Protein AF-A0A5N0I9H5-F1 (afdb_monomer_lite)

Structure (mmCIF, N/CA/C/O backbone):
data_AF-A0A5N0I9H5-F1
#
_entry.id   AF-A0A5N0I9H5-F1
#
loop_
_atom_site.group_PDB
_atom_site.id
_atom_site.type_symbol
_atom_site.label_atom_id
_atom_site.label_alt_id
_atom_site.label_comp_id
_atom_site.label_asym_id
_atom_site.label_entity_id
_atom_site.label_seq_id
_atom_site.pdbx_PDB_ins_code
_atom_site.Cartn_x
_atom_site.Cartn_y
_atom_site.Cartn_z
_atom_site.occupancy
_atom_site.B_iso_or_equiv
_atom_site.auth_seq_id
_atom_site.auth_comp_id
_atom_site.auth_asym_id
_atom_site.auth_atom_id
_atom_site.pdbx_PDB_model_num
ATOM 1 N N . MET A 1 1 ? 8.141 22.750 -1.442 1.00 54.81 1 MET A N 1
ATOM 2 C CA . MET A 1 1 ? 7.628 21.381 -1.236 1.00 54.81 1 MET A CA 1
ATOM 3 C C . MET A 1 1 ? 8.476 20.480 -2.102 1.00 54.81 1 MET A C 1
ATOM 5 O O . MET A 1 1 ? 8.608 20.787 -3.278 1.00 54.81 1 MET A O 1
ATOM 9 N N . THR A 1 2 ? 9.137 19.476 -1.532 1.00 61.31 2 THR A N 1
ATOM 10 C CA . THR A 1 2 ? 9.833 18.466 -2.340 1.00 61.31 2 THR A CA 1
ATOM 11 C C . THR A 1 2 ? 8.794 17.789 -3.219 1.00 61.31 2 THR A C 1
ATOM 13 O O . THR A 1 2 ? 7.717 17.458 -2.721 1.00 61.31 2 THR A O 1
ATOM 16 N N . ASP A 1 3 ? 9.085 17.643 -4.507 1.00 82.56 3 ASP A N 1
ATOM 17 C CA . ASP A 1 3 ? 8.169 16.981 -5.427 1.00 82.56 3 ASP A CA 1
ATOM 18 C C . ASP A 1 3 ? 7.889 15.561 -4.916 1.00 82.56 3 ASP A C 1
ATOM 20 O O . ASP A 1 3 ? 8.812 14.828 -4.541 1.00 82.56 3 ASP A O 1
ATOM 24 N N . ALA A 1 4 ? 6.614 15.192 -4.817 1.00 86.38 4 ALA A N 1
ATOM 25 C CA . ALA A 1 4 ? 6.238 13.868 -4.347 1.00 86.38 4 ALA A CA 1
ATOM 26 C C . ALA A 1 4 ? 6.582 12.856 -5.442 1.00 86.38 4 ALA A C 1
ATOM 28 O O . ALA A 1 4 ? 6.052 12.939 -6.547 1.00 86.38 4 ALA A O 1
ATOM 29 N N . GLN A 1 5 ? 7.453 11.888 -5.150 1.00 90.50 5 GLN A N 1
ATOM 30 C CA . GLN A 1 5 ? 7.773 10.843 -6.117 1.00 90.50 5 GLN A CA 1
ATOM 31 C C . GLN A 1 5 ? 6.643 9.799 -6.151 1.00 90.50 5 GLN A C 1
ATOM 33 O O . GLN A 1 5 ? 6.441 9.099 -5.152 1.00 90.50 5 GLN A O 1
ATOM 38 N N . PRO A 1 6 ? 5.906 9.654 -7.268 1.00 93.31 6 PRO A N 1
ATOM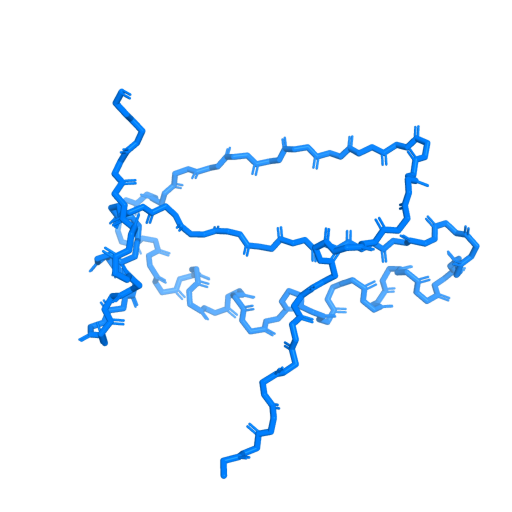 39 C CA . PRO A 1 6 ? 4.824 8.686 -7.354 1.00 93.31 6 PRO A CA 1
ATOM 40 C C . PRO A 1 6 ? 5.359 7.248 -7.389 1.00 93.31 6 PRO A C 1
ATOM 42 O O . PRO A 1 6 ? 6.439 6.964 -7.914 1.00 93.31 6 PRO A O 1
ATOM 45 N N . GLN A 1 7 ? 4.559 6.315 -6.866 1.00 94.94 7 GLN A N 1
ATOM 46 C CA . GLN A 1 7 ? 4.719 4.887 -7.157 1.00 94.94 7 GLN A CA 1
ATOM 47 C C . GLN A 1 7 ? 4.489 4.636 -8.665 1.00 94.94 7 GLN A C 1
ATOM 49 O O . GLN A 1 7 ? 3.816 5.441 -9.315 1.00 94.94 7 GLN A O 1
ATOM 54 N N . PRO A 1 8 ? 5.013 3.543 -9.253 1.00 94.44 8 PRO A N 1
ATOM 55 C CA . PRO A 1 8 ? 4.992 3.310 -10.701 1.00 94.44 8 PRO A CA 1
ATOM 56 C C . PRO A 1 8 ? 3.614 2.843 -11.221 1.00 94.44 8 PRO A C 1
ATOM 58 O O . PRO A 1 8 ? 3.496 1.796 -11.847 1.00 94.44 8 PRO A O 1
ATOM 61 N N . VAL A 1 9 ? 2.561 3.629 -10.979 1.00 94.62 9 VAL A N 1
ATOM 62 C CA . VAL A 1 9 ? 1.173 3.351 -11.404 1.00 94.62 9 VAL A CA 1
ATOM 63 C C . VAL A 1 9 ? 1.040 3.332 -12.931 1.00 94.62 9 VAL A C 1
ATOM 65 O O . VAL A 1 9 ? 0.246 2.575 -13.475 1.00 94.62 9 VAL A O 1
ATOM 68 N N . LEU A 1 10 ? 1.855 4.132 -13.625 1.00 94.38 10 LEU A N 1
ATOM 69 C CA . LEU A 1 10 ? 1.897 4.225 -15.089 1.00 94.38 10 LEU A CA 1
ATOM 70 C C . LEU A 1 10 ? 2.996 3.340 -15.707 1.00 94.38 10 LEU A C 1
ATOM 72 O O . LEU A 1 10 ? 3.512 3.649 -16.782 1.00 94.38 10 LEU A O 1
ATOM 76 N N . ALA A 1 11 ? 3.414 2.273 -15.017 1.00 91.19 11 ALA A N 1
ATOM 77 C CA . ALA A 1 11 ? 4.384 1.334 -15.571 1.00 91.19 11 ALA A CA 1
ATOM 78 C C . ALA A 1 11 ? 3.856 0.688 -16.874 1.00 91.19 11 ALA A C 1
ATOM 80 O O . ALA A 1 11 ? 2.657 0.427 -16.990 1.00 91.19 11 ALA A O 1
ATOM 81 N N . PRO A 1 12 ? 4.730 0.389 -17.857 1.00 90.94 12 PRO A N 1
ATOM 82 C CA . PRO A 1 12 ? 4.333 -0.335 -19.062 1.00 90.94 12 PRO A CA 1
ATOM 83 C C . PRO A 1 12 ? 3.760 -1.721 -18.751 1.00 90.94 12 PRO A C 1
ATOM 85 O O . PRO A 1 12 ? 4.103 -2.328 -17.736 1.00 90.94 12 PRO A O 1
ATOM 88 N N . LEU A 1 13 ? 2.980 -2.273 -19.685 1.00 89.81 13 LEU A N 1
ATOM 89 C CA . LEU A 1 13 ? 2.438 -3.629 -19.570 1.00 89.81 13 LEU A CA 1
ATOM 90 C C . LEU A 1 13 ? 3.538 -4.676 -19.310 1.00 89.81 13 LEU A C 1
ATOM 92 O O . LEU A 1 13 ? 4.575 -4.729 -19.993 1.00 89.81 13 LEU A O 1
ATOM 96 N N . THR A 1 14 ? 3.272 -5.541 -18.333 1.00 92.69 14 THR A N 1
ATOM 97 C CA . 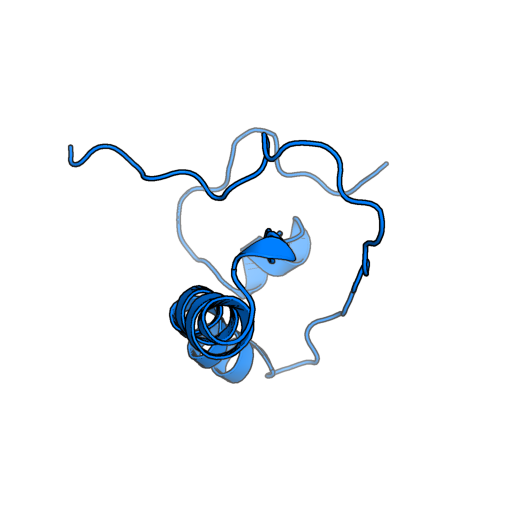THR A 1 14 ? 4.082 -6.710 -17.984 1.00 92.69 14 THR A CA 1
ATOM 98 C C . THR A 1 14 ? 3.366 -7.988 -18.417 1.00 92.69 14 THR A C 1
ATOM 100 O O . THR A 1 14 ? 2.146 -8.032 -18.537 1.00 92.69 14 THR A O 1
ATOM 103 N N . SER A 1 15 ? 4.125 -9.055 -18.661 1.00 93.31 15 SER A N 1
ATOM 104 C CA . SER A 1 15 ? 3.566 -10.368 -19.011 1.00 93.31 15 SER A CA 1
ATOM 105 C C . SER A 1 15 ? 3.038 -11.151 -17.802 1.00 93.31 15 SER A C 1
ATOM 107 O O . SER A 1 15 ? 2.455 -12.217 -17.978 1.00 93.31 15 SER A O 1
ATOM 109 N N . ALA A 1 16 ? 3.268 -10.655 -16.584 1.00 94.19 16 ALA A N 1
ATOM 110 C CA . ALA A 1 16 ? 2.865 -11.289 -15.336 1.00 94.19 16 ALA A CA 1
ATOM 111 C C . ALA A 1 16 ? 2.531 -10.232 -14.274 1.00 94.19 16 ALA A C 1
ATOM 113 O O . ALA A 1 16 ? 3.164 -9.172 -14.224 1.00 94.19 16 ALA A O 1
ATOM 114 N N . ALA A 1 17 ? 1.561 -10.552 -13.416 1.00 95.06 17 ALA A N 1
ATOM 115 C CA . ALA A 1 17 ? 1.148 -9.739 -12.278 1.00 95.06 17 ALA A CA 1
ATOM 116 C C . ALA A 1 17 ? 0.669 -10.634 -11.124 1.00 95.06 17 ALA A C 1
ATOM 118 O O . ALA A 1 17 ? 0.116 -11.709 -11.354 1.00 95.06 17 ALA A O 1
ATOM 119 N N . ILE 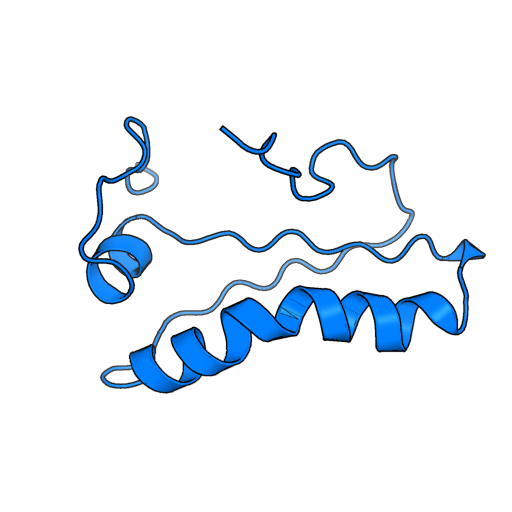A 1 18 ? 0.868 -10.168 -9.889 1.00 96.25 18 ILE A N 1
ATOM 120 C CA . ILE A 1 18 ? 0.287 -10.751 -8.675 1.00 96.25 18 ILE A CA 1
ATOM 121 C C . ILE A 1 18 ? -0.545 -9.661 -8.008 1.00 96.25 18 ILE A C 1
ATOM 123 O O . ILE A 1 18 ? -0.044 -8.564 -7.768 1.00 96.25 18 ILE A O 1
ATOM 127 N N . PHE A 1 19 ? -1.796 -9.981 -7.683 1.00 97.12 19 PHE A N 1
ATOM 128 C CA . PHE A 1 19 ? -2.678 -9.115 -6.908 1.00 97.12 19 PHE A CA 1
ATOM 129 C C . PHE A 1 19 ? -2.854 -9.725 -5.520 1.00 97.12 19 PHE A C 1
ATOM 131 O O . PHE A 1 19 ? -3.424 -10.806 -5.387 1.00 97.12 19 PHE A O 1
ATOM 138 N N . LEU A 1 20 ? -2.331 -9.048 -4.497 1.00 97.69 20 LEU A N 1
ATOM 139 C CA . LEU A 1 20 ? -2.419 -9.484 -3.107 1.00 97.69 20 LEU A CA 1
ATOM 140 C C . LEU A 1 20 ? -3.298 -8.509 -2.324 1.00 97.69 20 LEU A C 1
ATOM 142 O O . LEU A 1 20 ? -2.977 -7.326 -2.223 1.00 97.69 20 LEU A O 1
ATOM 146 N N . VAL A 1 21 ? -4.394 -9.021 -1.766 1.00 98.00 21 VAL A N 1
ATOM 147 C CA . VAL A 1 21 ? -5.305 -8.278 -0.889 1.00 98.00 21 VAL A CA 1
ATOM 148 C C . VAL A 1 21 ? -5.306 -8.962 0.470 1.00 98.00 21 VAL A C 1
ATOM 150 O O . VAL A 1 21 ? -5.451 -10.180 0.548 1.00 98.00 21 VAL A O 1
ATOM 153 N N . ALA A 1 22 ? -5.134 -8.182 1.532 1.00 97.44 22 ALA A N 1
ATOM 154 C CA . ALA A 1 22 ? -5.109 -8.670 2.904 1.00 97.44 22 ALA A CA 1
ATOM 155 C C . ALA A 1 22 ? -5.853 -7.706 3.833 1.00 97.44 22 ALA A C 1
ATOM 157 O O . ALA A 1 22 ? -5.980 -6.512 3.547 1.00 97.44 22 ALA A O 1
ATOM 158 N N . THR A 1 23 ? -6.334 -8.234 4.953 1.00 98.25 23 THR A N 1
ATOM 159 C CA . THR A 1 23 ? -6.904 -7.459 6.057 1.00 98.25 23 THR A CA 1
ATOM 160 C C . THR A 1 23 ? -5.859 -7.238 7.144 1.00 98.25 23 THR A C 1
ATOM 162 O O . THR A 1 23 ? -4.928 -8.025 7.287 1.00 98.25 23 THR A O 1
ATOM 165 N N . ILE A 1 24 ? -6.016 -6.165 7.920 1.00 98.25 24 ILE A N 1
ATOM 166 C CA . ILE A 1 24 ? -5.191 -5.926 9.108 1.00 98.25 24 ILE A CA 1
ATOM 167 C C . ILE A 1 24 ? -5.900 -6.586 10.286 1.00 98.25 24 ILE A C 1
ATOM 169 O O . ILE A 1 24 ? -7.012 -6.180 10.640 1.00 98.25 24 ILE A O 1
ATOM 173 N N . ASP A 1 25 ? -5.272 -7.578 10.899 1.00 98.44 25 ASP A N 1
ATOM 174 C CA . ASP A 1 25 ? -5.793 -8.196 12.117 1.00 98.44 25 ASP A CA 1
ATOM 175 C C . ASP A 1 25 ? -5.840 -7.179 13.267 1.00 98.44 25 ASP A C 1
ATOM 177 O O . ASP A 1 25 ? -5.191 -6.129 13.227 1.00 98.44 25 ASP A O 1
ATOM 181 N N . ALA A 1 26 ? -6.653 -7.438 14.290 1.00 97.88 26 ALA A N 1
ATOM 182 C CA . ALA A 1 26 ? -6.739 -6.551 15.447 1.00 97.88 26 ALA A CA 1
ATOM 183 C C . ALA A 1 26 ? -5.370 -6.436 16.145 1.00 97.88 26 ALA A C 1
ATOM 185 O O . ALA A 1 26 ? -4.778 -7.447 16.515 1.00 97.88 26 ALA A O 1
ATOM 186 N N . GLY A 1 27 ? -4.869 -5.208 16.318 1.00 98.00 27 GLY A N 1
ATOM 187 C CA . GLY A 1 27 ? -3.550 -4.947 16.901 1.00 98.00 27 GLY A CA 1
ATOM 188 C C . GLY A 1 27 ? -2.370 -5.153 15.942 1.00 98.00 27 GLY A C 1
ATOM 189 O O . GLY A 1 27 ? -1.226 -5.041 16.374 1.00 98.00 27 GLY A O 1
ATOM 190 N N . GLY A 1 28 ? -2.615 -5.452 14.661 1.00 98.38 28 GLY A N 1
ATOM 191 C CA . GLY A 1 28 ? -1.577 -5.629 13.639 1.00 98.38 28 GLY A CA 1
ATOM 192 C C . GLY A 1 28 ? -1.021 -4.325 13.050 1.00 98.38 28 GLY A C 1
ATOM 193 O O . GLY A 1 28 ? -0.060 -4.357 12.282 1.00 98.38 28 GLY A O 1
ATOM 194 N N . GLU A 1 29 ? -1.595 -3.172 13.393 1.00 98.38 29 GLU A N 1
ATOM 195 C CA . GLU A 1 29 ? -1.195 -1.851 12.898 1.00 98.38 29 GLU A CA 1
ATOM 196 C C . GLU A 1 29 ? 0.304 -1.551 13.079 1.00 98.38 29 GLU A C 1
ATOM 198 O O . GLU A 1 29 ? 0.915 -1.076 12.118 1.00 98.38 29 GLU A O 1
ATOM 203 N N . PRO A 1 30 ? 0.951 -1.859 14.227 1.00 98.25 30 PRO A N 1
ATOM 204 C CA . PRO A 1 30 ? 2.381 -1.608 14.403 1.00 98.25 30 PRO A CA 1
ATOM 205 C C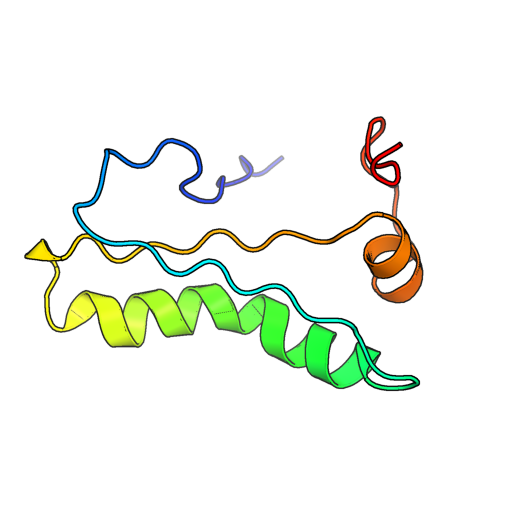 . PRO A 1 30 ? 3.249 -2.366 13.392 1.00 98.25 30 PRO A C 1
ATOM 207 O O . PRO A 1 30 ? 4.183 -1.794 12.835 1.00 98.25 30 PRO A O 1
ATOM 210 N N . THR A 1 31 ? 2.910 -3.624 13.094 1.00 98.06 31 THR A N 1
ATOM 211 C CA . THR A 1 31 ? 3.624 -4.426 12.090 1.00 98.06 31 THR A CA 1
ATOM 212 C C . THR A 1 31 ? 3.442 -3.846 10.690 1.00 98.06 31 THR A C 1
ATOM 214 O O . THR A 1 31 ? 4.397 -3.766 9.921 1.00 98.06 31 THR A O 1
ATOM 217 N N . VAL A 1 32 ? 2.236 -3.380 10.350 1.00 97.62 32 VAL A N 1
ATOM 218 C CA . VAL A 1 32 ? 2.002 -2.707 9.063 1.00 97.62 32 VAL A CA 1
ATOM 219 C C . VAL A 1 32 ? 2.834 -1.424 8.968 1.00 97.62 32 VAL A C 1
ATOM 221 O O . VAL A 1 32 ? 3.471 -1.184 7.942 1.00 97.62 32 VAL A O 1
ATOM 224 N N . HIS A 1 33 ? 2.890 -0.631 10.040 1.00 96.31 33 HIS A N 1
ATOM 225 C CA . HIS A 1 33 ? 3.715 0.576 10.109 1.00 96.31 33 HIS A CA 1
ATOM 226 C C . HIS A 1 33 ? 5.208 0.310 9.942 1.00 96.31 33 HIS A C 1
ATOM 228 O O . HIS A 1 33 ? 5.888 1.107 9.298 1.00 96.31 33 HIS A O 1
ATOM 234 N N . GLU A 1 34 ? 5.713 -0.792 10.489 1.00 95.44 34 GLU A N 1
ATOM 235 C CA . GLU A 1 34 ? 7.105 -1.204 10.318 1.00 95.44 34 GLU A CA 1
ATOM 236 C C . GLU A 1 34 ? 7.405 -1.590 8.861 1.00 95.44 34 GLU A C 1
ATOM 238 O O . GLU A 1 34 ? 8.441 -1.220 8.307 1.00 95.44 34 GLU A O 1
ATOM 243 N N . VAL A 1 35 ? 6.479 -2.301 8.212 1.00 94.19 35 VAL A N 1
ATOM 244 C CA . VAL A 1 35 ? 6.678 -2.830 6.857 1.00 94.19 35 VAL A CA 1
ATOM 245 C C . VAL A 1 35 ? 6.557 -1.749 5.784 1.00 94.19 35 VAL A C 1
ATOM 247 O O . VAL A 1 35 ? 7.366 -1.737 4.853 1.00 94.19 35 VAL A O 1
ATOM 250 N N . LEU A 1 36 ? 5.576 -0.842 5.883 1.00 94.69 36 LEU A N 1
ATOM 251 C CA . LEU A 1 36 ? 5.259 0.135 4.828 1.00 94.69 36 LEU A CA 1
ATOM 252 C C . LEU A 1 36 ? 6.486 0.928 4.312 1.00 94.69 36 LEU A C 1
ATOM 254 O O . LEU A 1 36 ? 6.662 0.994 3.091 1.00 94.69 36 LEU A O 1
ATOM 258 N N . PRO A 1 37 ? 7.383 1.470 5.165 1.00 92.88 37 PRO A N 1
ATOM 259 C CA . PRO A 1 37 ? 8.597 2.156 4.709 1.00 92.88 37 PRO A CA 1
ATOM 260 C C . PRO A 1 37 ? 9.579 1.244 3.952 1.00 92.88 37 PRO A C 1
ATOM 262 O O . PRO A 1 37 ? 10.287 1.693 3.047 1.00 92.88 37 PRO A O 1
ATOM 265 N N . GLY A 1 38 ? 9.620 -0.046 4.303 1.00 91.94 38 GLY A N 1
ATOM 266 C CA . GLY A 1 38 ? 10.561 -1.035 3.773 1.00 91.94 38 GLY A CA 1
ATOM 267 C C . GLY A 1 38 ? 10.183 -1.621 2.410 1.00 91.94 38 GLY A C 1
ATOM 268 O O . GLY A 1 38 ? 11.046 -2.173 1.722 1.00 91.94 38 GLY A O 1
ATOM 269 N N . ILE A 1 39 ? 8.932 -1.467 1.966 1.00 92.00 39 ILE A N 1
ATOM 270 C CA . ILE A 1 39 ? 8.430 -2.085 0.727 1.00 92.00 39 ILE A CA 1
ATOM 271 C C . ILE A 1 39 ? 9.267 -1.689 -0.499 1.00 92.00 39 ILE A C 1
ATOM 273 O O . ILE A 1 39 ? 9.613 -2.536 -1.325 1.00 92.00 39 ILE A O 1
ATOM 277 N N . SER A 1 40 ? 9.665 -0.417 -0.608 1.00 88.62 40 SER A N 1
ATOM 278 C CA . SER A 1 40 ? 10.498 0.036 -1.733 1.00 88.62 40 SER A CA 1
ATOM 279 C C . SER A 1 40 ? 11.889 -0.620 -1.750 1.00 88.62 40 SER A C 1
ATOM 281 O O . SER A 1 40 ? 12.487 -0.790 -2.814 1.00 88.62 40 SER A O 1
ATOM 283 N N . GLY A 1 41 ? 12.405 -1.015 -0.582 1.00 90.12 41 GLY A N 1
ATOM 284 C CA . GLY A 1 41 ? 13.651 -1.766 -0.443 1.00 90.12 41 GLY A CA 1
ATOM 285 C C . GLY A 1 41 ? 13.525 -3.197 -0.962 1.00 90.12 41 GLY A C 1
ATOM 286 O O . GLY A 1 41 ? 14.419 -3.663 -1.668 1.00 90.12 41 GLY A O 1
ATOM 287 N N . LEU A 1 42 ? 12.392 -3.860 -0.705 1.00 88.81 42 LEU A N 1
ATOM 288 C CA . LEU A 1 42 ? 12.126 -5.223 -1.186 1.00 88.81 42 LEU A CA 1
ATOM 289 C C . LEU A 1 42 ? 12.134 -5.300 -2.718 1.00 88.81 42 LEU A C 1
ATOM 291 O O . LEU A 1 42 ? 12.779 -6.178 -3.291 1.00 88.81 42 LEU A O 1
ATOM 295 N N . VAL A 1 43 ? 11.488 -4.337 -3.386 1.00 90.75 43 VAL A N 1
ATOM 296 C CA . VAL A 1 43 ? 11.468 -4.258 -4.858 1.00 90.75 43 VAL A CA 1
ATOM 297 C C . VAL A 1 43 ? 12.884 -4.144 -5.416 1.00 90.75 43 VAL A C 1
ATOM 299 O O . VAL A 1 43 ? 13.235 -4.860 -6.350 1.00 90.75 43 VAL A O 1
ATOM 302 N N . ARG A 1 44 ? 13.723 -3.284 -4.827 1.00 89.19 44 ARG A N 1
ATOM 303 C CA . ARG A 1 44 ? 15.115 -3.094 -5.265 1.00 89.19 44 ARG A CA 1
ATOM 304 C C . ARG A 1 44 ? 15.960 -4.345 -5.028 1.00 89.19 44 ARG A C 1
ATOM 306 O O . ARG A 1 44 ? 16.677 -4.763 -5.930 1.00 89.19 44 ARG A O 1
ATOM 313 N N . ALA A 1 45 ? 15.847 -4.968 -3.855 1.00 89.25 45 ALA A N 1
ATOM 314 C CA . ALA A 1 45 ? 16.634 -6.143 -3.480 1.00 89.25 45 ALA A CA 1
ATOM 315 C C . ALA A 1 45 ? 16.387 -7.363 -4.391 1.00 89.25 45 ALA A C 1
ATOM 317 O O . ALA A 1 45 ? 17.294 -8.169 -4.619 1.00 89.25 45 ALA A O 1
ATOM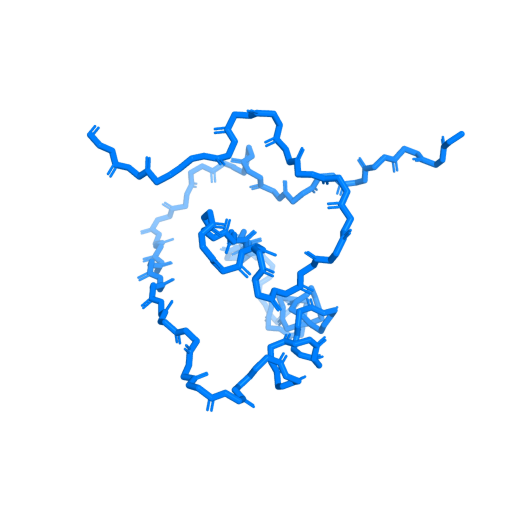 318 N N . ILE A 1 46 ? 15.165 -7.495 -4.916 1.00 89.00 46 ILE A N 1
ATOM 319 C CA . ILE A 1 46 ? 14.776 -8.578 -5.827 1.00 89.00 46 ILE A CA 1
ATOM 320 C C . ILE A 1 46 ? 15.000 -8.159 -7.284 1.00 89.00 46 ILE A C 1
ATOM 322 O O . ILE A 1 46 ? 15.672 -8.866 -8.032 1.00 89.00 46 ILE A O 1
ATOM 326 N N . GLY A 1 47 ? 14.476 -6.999 -7.682 1.00 87.25 47 GLY A N 1
ATOM 327 C CA . GLY A 1 47 ? 14.484 -6.526 -9.066 1.00 87.25 47 GLY A CA 1
ATOM 328 C C . GLY A 1 47 ? 15.879 -6.235 -9.614 1.00 87.25 47 GLY A C 1
ATOM 329 O O . GLY A 1 47 ? 16.112 -6.419 -10.804 1.00 87.25 47 GLY A O 1
ATOM 330 N N . PHE A 1 48 ? 16.837 -5.862 -8.758 1.00 87.12 48 PHE A N 1
ATOM 331 C CA . PHE A 1 48 ? 18.225 -5.648 -9.178 1.00 87.12 48 PHE A CA 1
ATOM 332 C C . PHE A 1 48 ? 18.890 -6.919 -9.727 1.00 87.12 48 PHE A C 1
ATOM 334 O O . PHE A 1 48 ? 19.802 -6.831 -10.543 1.00 87.12 48 PHE A O 1
ATOM 341 N N . ARG A 1 49 ? 18.426 -8.106 -9.314 1.00 86.81 49 ARG A N 1
ATOM 342 C CA . ARG A 1 49 ? 18.993 -9.385 -9.767 1.00 86.81 49 ARG A CA 1
ATOM 343 C C . ARG A 1 49 ? 18.669 -9.689 -11.231 1.00 86.81 49 ARG A C 1
ATOM 345 O O . ARG A 1 49 ? 19.436 -10.399 -11.870 1.00 86.81 49 ARG A O 1
ATOM 352 N N . ASP A 1 50 ? 17.555 -9.167 -11.746 1.00 86.69 50 ASP A N 1
ATOM 353 C CA . ASP A 1 50 ? 17.146 -9.314 -13.147 1.00 86.69 50 ASP A CA 1
ATOM 354 C C . ASP A 1 50 ? 16.336 -8.083 -13.615 1.00 86.69 50 ASP A C 1
ATOM 356 O O . ASP A 1 50 ? 15.097 -8.096 -13.629 1.00 86.69 50 ASP A O 1
ATOM 360 N N . PRO A 1 51 ? 17.022 -6.992 -14.008 1.00 81.62 51 PRO A N 1
ATOM 361 C CA . PRO A 1 51 ? 16.371 -5.746 -14.414 1.00 81.62 51 PRO A CA 1
ATOM 362 C C . PRO A 1 51 ? 15.429 -5.902 -15.617 1.00 81.62 51 PRO A C 1
ATOM 364 O O . PRO A 1 51 ? 14.456 -5.155 -15.746 1.00 81.62 51 PRO A O 1
ATOM 367 N N . ALA A 1 52 ? 15.674 -6.892 -16.484 1.00 85.56 52 ALA A N 1
ATOM 368 C CA . ALA A 1 52 ? 14.863 -7.139 -17.675 1.00 85.56 52 ALA A CA 1
ATOM 369 C C . ALA A 1 52 ? 13.425 -7.565 -17.330 1.00 85.56 52 ALA A C 1
ATOM 371 O O . ALA A 1 52 ? 12.511 -7.385 -18.138 1.00 85.56 52 ALA A O 1
ATOM 372 N N . LYS A 1 53 ? 13.192 -8.081 -16.114 1.00 86.38 53 LYS A N 1
ATOM 373 C CA . LYS A 1 53 ? 11.854 -8.468 -15.637 1.00 86.38 53 LYS A CA 1
ATOM 374 C C . LYS A 1 53 ? 10.974 -7.284 -15.261 1.00 86.38 53 LYS A C 1
ATOM 376 O O . LYS A 1 53 ? 9.773 -7.482 -15.107 1.00 86.38 53 LYS A O 1
ATOM 381 N N . ARG A 1 54 ? 11.533 -6.070 -15.155 1.00 88.50 54 ARG A N 1
ATOM 382 C CA . ARG A 1 54 ? 10.786 -4.832 -14.863 1.00 88.50 54 ARG A CA 1
ATOM 383 C C . ARG A 1 54 ? 9.901 -4.964 -13.614 1.00 88.50 54 ARG A C 1
ATOM 385 O O . ARG A 1 54 ? 8.744 -4.545 -13.617 1.00 88.50 54 ARG A O 1
ATOM 392 N N . LEU A 1 55 ? 10.442 -5.574 -12.553 1.00 92.69 55 LEU A N 1
ATOM 393 C CA . LEU A 1 55 ? 9.725 -5.734 -11.289 1.00 92.69 55 LEU A CA 1
ATOM 394 C C . LEU A 1 55 ? 9.328 -4.361 -10.738 1.00 92.69 55 LEU A C 1
ATOM 396 O O . LEU A 1 55 ? 10.170 -3.487 -10.538 1.00 92.69 55 LEU A O 1
ATOM 400 N N . SER A 1 56 ? 8.041 -4.200 -10.466 1.00 93.56 56 SER A N 1
ATOM 401 C CA . SER A 1 56 ? 7.465 -3.017 -9.840 1.00 93.56 56 SER A CA 1
ATOM 402 C C . SER A 1 56 ? 6.401 -3.440 -8.833 1.00 93.56 56 SER A C 1
ATOM 404 O O . SER A 1 56 ? 5.922 -4.574 -8.859 1.00 93.56 56 SER A O 1
ATOM 406 N N . LEU A 1 57 ? 6.074 -2.541 -7.908 1.00 94.94 57 LEU A N 1
ATOM 407 C CA . LEU A 1 57 ? 5.064 -2.766 -6.885 1.00 94.94 57 LEU A CA 1
ATOM 408 C C . LEU A 1 57 ? 4.341 -1.450 -6.615 1.00 94.94 57 LEU A C 1
ATOM 410 O O . LEU A 1 57 ? 4.976 -0.400 -6.508 1.00 94.94 57 LEU A O 1
ATOM 414 N N . VAL A 1 58 ? 3.019 -1.536 -6.496 1.00 96.19 58 VAL A N 1
ATOM 415 C CA . VAL A 1 58 ? 2.161 -0.450 -6.023 1.00 96.19 58 VAL A CA 1
ATOM 416 C C . VAL A 1 58 ? 1.476 -0.919 -4.744 1.00 96.19 58 VAL A C 1
ATOM 418 O O . VAL A 1 58 ? 0.827 -1.961 -4.731 1.00 96.19 58 VAL A O 1
ATOM 421 N N . THR A 1 59 ? 1.651 -0.166 -3.660 1.00 96.81 59 THR A N 1
ATOM 422 C CA . THR A 1 59 ? 0.989 -0.407 -2.373 1.00 96.81 59 THR A CA 1
ATOM 423 C C . THR A 1 59 ? -0.217 0.511 -2.258 1.00 96.81 59 THR A C 1
ATOM 425 O O . THR A 1 59 ? -0.075 1.729 -2.391 1.00 96.81 59 THR A O 1
ATOM 428 N N . ALA A 1 60 ? -1.382 -0.074 -1.991 1.00 96.50 60 ALA A N 1
ATOM 429 C CA . ALA A 1 60 ? -2.644 0.629 -1.794 1.00 96.50 60 ALA A CA 1
ATOM 430 C C . ALA A 1 60 ? -3.160 0.411 -0.366 1.00 96.50 60 ALA A C 1
ATOM 432 O O . ALA A 1 60 ? -2.920 -0.635 0.234 1.00 96.50 60 ALA A O 1
ATOM 433 N N . ILE A 1 61 ? -3.881 1.398 0.170 1.00 97.81 61 ILE A N 1
ATOM 434 C CA . ILE A 1 61 ? -4.470 1.349 1.512 1.00 97.81 61 ILE A CA 1
ATOM 435 C C . ILE A 1 61 ? -5.961 1.648 1.383 1.00 97.81 61 ILE A C 1
ATOM 437 O O . ILE A 1 61 ? -6.347 2.686 0.850 1.00 97.81 61 ILE A O 1
ATOM 441 N N . GLY A 1 62 ? -6.795 0.712 1.839 1.00 98.00 62 GLY A N 1
ATOM 442 C CA . GLY A 1 62 ? -8.249 0.845 1.782 1.00 98.00 62 GLY A CA 1
ATOM 443 C C . GLY A 1 62 ? -8.791 1.880 2.769 1.00 98.00 62 GLY A C 1
ATOM 444 O O . GLY A 1 62 ? -8.133 2.224 3.748 1.00 98.00 62 GLY A O 1
ATOM 445 N N . SER A 1 63 ? -10.027 2.330 2.546 1.00 97.88 63 SER A N 1
ATOM 446 C CA . SER A 1 63 ? -10.655 3.407 3.324 1.00 97.88 63 SER A CA 1
ATOM 447 C C . SER A 1 63 ? -10.653 3.160 4.841 1.00 97.88 63 SER A C 1
ATOM 449 O O . SER A 1 63 ? -10.155 4.007 5.581 1.00 97.88 63 SER A O 1
ATOM 451 N N . ALA A 1 64 ? -11.101 1.982 5.291 1.00 96.88 64 ALA A N 1
ATOM 452 C CA . ALA A 1 64 ? -11.107 1.619 6.713 1.00 96.88 64 ALA A CA 1
ATOM 453 C C . ALA A 1 64 ? -9.699 1.341 7.275 1.00 96.88 64 ALA A C 1
ATOM 455 O O . ALA A 1 64 ? -9.432 1.585 8.448 1.00 96.88 64 ALA A O 1
ATOM 456 N N . ALA A 1 65 ? -8.779 0.835 6.446 1.00 97.94 65 ALA A N 1
ATOM 457 C CA . ALA A 1 65 ? -7.391 0.633 6.858 1.00 97.94 65 ALA A CA 1
ATOM 458 C C . ALA A 1 65 ? -6.670 1.974 7.060 1.00 97.94 65 ALA A C 1
ATOM 460 O O . ALA A 1 65 ? -5.862 2.097 7.973 1.00 97.94 65 ALA A O 1
ATOM 461 N N . PHE A 1 66 ? -6.993 2.989 6.254 1.00 98.06 66 PHE A N 1
ATOM 462 C CA . PHE A 1 66 ? -6.432 4.327 6.403 1.00 98.06 66 PHE A CA 1
ATOM 463 C C . PHE A 1 66 ? -6.791 4.933 7.764 1.00 98.06 66 PHE A C 1
ATOM 465 O O . PHE A 1 66 ? -5.901 5.457 8.422 1.00 98.06 66 PHE A O 1
ATOM 472 N N . ASP A 1 67 ? -8.042 4.789 8.223 1.00 96.69 67 ASP A N 1
ATOM 473 C CA . ASP A 1 67 ? -8.470 5.280 9.547 1.00 96.69 67 ASP A CA 1
ATOM 474 C C . ASP A 1 67 ? -7.727 4.600 10.701 1.00 96.69 67 ASP A C 1
ATOM 476 O O . ASP A 1 67 ? -7.491 5.209 11.740 1.00 96.69 67 ASP A O 1
ATOM 480 N N . ARG A 1 68 ? -7.351 3.330 10.523 1.00 97.56 68 ARG A N 1
ATOM 481 C CA . ARG A 1 68 ? -6.597 2.569 11.527 1.00 97.56 68 ARG A CA 1
ATOM 482 C C . ARG A 1 68 ? -5.115 2.933 11.550 1.00 97.56 68 ARG A C 1
ATOM 484 O O . ARG A 1 68 ? -4.504 2.905 12.610 1.00 97.56 68 ARG A O 1
ATOM 491 N N . LEU A 1 69 ? -4.538 3.240 10.388 1.00 97.44 69 LEU A N 1
ATOM 492 C CA . LEU A 1 69 ? -3.099 3.464 10.228 1.00 97.44 69 LEU A CA 1
ATOM 493 C C . LEU A 1 69 ? -2.701 4.940 10.350 1.00 97.44 69 LEU A C 1
ATOM 495 O O . LEU A 1 69 ? -1.578 5.244 10.732 1.00 97.44 69 LEU A O 1
ATOM 499 N N . PHE A 1 70 ? -3.565 5.893 10.011 1.00 96.75 70 PHE A N 1
ATOM 500 C CA . PHE A 1 70 ? -3.164 7.297 9.937 1.00 96.75 70 PHE A CA 1
ATOM 501 C C . PHE A 1 70 ? -4.167 8.215 10.625 1.00 96.75 70 PHE A C 1
ATOM 503 O O . PHE A 1 70 ? -5.365 8.145 10.387 1.00 96.75 70 PHE A O 1
ATOM 510 N N . ALA A 1 71 ? -3.645 9.158 11.411 1.00 93.69 71 ALA A N 1
ATOM 511 C CA . ALA A 1 71 ? -4.424 10.234 12.029 1.00 93.69 71 ALA A CA 1
ATOM 512 C C . ALA A 1 71 ? -4.422 11.542 11.203 1.00 93.69 71 ALA A C 1
ATOM 514 O O . ALA A 1 71 ? -4.921 12.570 11.657 1.00 93.69 71 ALA A O 1
ATOM 515 N N . GLY A 1 72 ? -3.793 11.534 10.022 1.00 92.88 72 GLY A N 1
ATOM 516 C CA . GLY A 1 72 ? -3.635 12.704 9.155 1.00 92.88 72 GLY A CA 1
ATOM 517 C C . GLY A 1 72 ? -4.835 12.970 8.234 1.00 92.88 72 GLY A C 1
ATOM 518 O O . GLY A 1 72 ? -5.809 12.215 8.241 1.00 92.88 72 GLY A O 1
ATOM 519 N N . PRO A 1 73 ? -4.767 14.029 7.402 1.00 95.38 73 PRO A N 1
ATOM 520 C CA . PRO A 1 73 ? -5.813 14.321 6.430 1.00 95.38 73 PRO A CA 1
ATOM 521 C C . PRO A 1 73 ? -5.990 13.153 5.454 1.00 95.38 73 PRO A C 1
ATOM 523 O O . PRO A 1 73 ? -5.025 12.643 4.880 1.00 95.38 73 PRO A O 1
ATOM 526 N N . ARG A 1 74 ? -7.245 12.747 5.259 1.00 96.75 74 ARG A N 1
ATOM 527 C CA . ARG A 1 74 ? -7.615 11.678 4.328 1.00 96.75 74 ARG A CA 1
ATOM 528 C C . ARG A 1 74 ? -7.620 12.184 2.881 1.00 96.75 74 ARG A C 1
ATOM 530 O O . ARG A 1 74 ? -8.003 13.334 2.652 1.00 96.75 74 ARG A O 1
ATOM 537 N N . PRO A 1 75 ? -7.271 11.341 1.890 1.00 97.38 75 PRO A N 1
ATOM 538 C CA . PRO A 1 75 ? -7.538 11.654 0.491 1.00 97.38 75 PRO A CA 1
ATOM 539 C C . PRO A 1 75 ? -9.041 11.869 0.276 1.00 97.38 75 PRO A C 1
ATOM 541 O O . PRO A 1 75 ? -9.850 11.070 0.748 1.00 97.38 75 PRO A O 1
ATOM 544 N N . ALA A 1 76 ? -9.404 12.942 -0.432 1.00 97.69 76 ALA A N 1
ATOM 545 C CA . ALA A 1 76 ? -10.784 13.433 -0.517 1.00 97.69 76 ALA A CA 1
ATOM 546 C C . ALA A 1 76 ? -11.787 12.391 -1.042 1.00 97.69 76 ALA A C 1
ATOM 548 O O . ALA A 1 76 ? -12.919 12.335 -0.573 1.00 97.69 76 ALA A O 1
ATOM 549 N N . GLU A 1 77 ? -11.355 11.541 -1.974 1.00 97.56 77 GLU A N 1
ATOM 550 C CA . GLU A 1 77 ? -12.200 10.527 -2.617 1.00 97.56 77 GLU A CA 1
ATOM 551 C C . GLU A 1 77 ? -11.991 9.116 -2.034 1.00 97.56 77 GLU A C 1
ATOM 553 O O . GLU A 1 77 ? -12.460 8.130 -2.592 1.00 97.56 77 GLU A O 1
ATOM 558 N N . LEU A 1 78 ? -11.289 8.972 -0.902 1.00 98.06 78 LEU A N 1
ATOM 559 C CA . LEU A 1 78 ? -11.052 7.657 -0.302 1.00 98.06 78 LEU A CA 1
ATOM 560 C C . LEU A 1 78 ? -12.279 7.157 0.476 1.00 98.06 78 LEU A C 1
ATOM 562 O O . LEU A 1 78 ? -12.432 7.404 1.679 1.00 98.06 78 LEU A O 1
ATOM 566 N N . HIS A 1 79 ? -13.104 6.359 -0.193 1.00 97.44 79 HIS A N 1
ATOM 567 C CA . HIS A 1 79 ? -14.292 5.709 0.360 1.00 97.44 79 HIS A CA 1
ATOM 568 C C . HIS A 1 79 ? -14.271 4.183 0.134 1.00 97.44 79 HIS A C 1
ATOM 570 O O . HIS A 1 79 ? -13.488 3.681 -0.677 1.00 97.44 79 HIS A O 1
ATOM 576 N N . PRO A 1 80 ? -15.079 3.402 0.875 1.00 97.75 80 PRO A N 1
ATOM 577 C CA . PRO A 1 80 ? -15.310 1.995 0.557 1.00 97.75 80 PRO A CA 1
ATOM 578 C C . PRO A 1 80 ? -15.869 1.823 -0.861 1.00 97.75 80 PRO A C 1
ATOM 580 O O . PRO A 1 80 ? -16.507 2.728 -1.396 1.00 97.75 80 PRO A O 1
ATOM 583 N N . PHE A 1 81 ? -15.646 0.657 -1.460 1.00 94.94 81 PHE A N 1
ATOM 584 C CA . PHE A 1 81 ? -16.301 0.295 -2.714 1.00 94.94 81 PHE A CA 1
ATOM 585 C C . PHE A 1 81 ? -17.778 -0.020 -2.432 1.00 94.94 81 PHE A C 1
ATOM 587 O O . PHE A 1 81 ? -18.058 -0.861 -1.575 1.00 94.94 81 PHE A O 1
ATOM 594 N N . VAL A 1 82 ? -18.688 0.678 -3.113 1.00 83.19 82 VAL A N 1
ATOM 595 C CA . VAL A 1 82 ? -20.151 0.523 -3.026 1.00 83.19 82 VAL A CA 1
ATOM 596 C C . VAL A 1 82 ? -20.744 0.322 -4.408 1.00 83.19 82 VAL A C 1
ATOM 598 O O . VAL A 1 82 ? -20.203 0.924 -5.363 1.00 83.19 82 VAL A O 1
#

Secondary structure (DSSP, 8-state):
-PPP---STTPPP-S-------PPPTT-HHHHHHHHHHHHHHHHHHHTT-GGG---------HHHHHHH--SPPPTT-----

Sequence (82 aa):
MTDAQPQPVLAPLTSAAIFLVATIDAGGEPTVHEVLPGISGLVRAIGFRDPAKRLSLVTAIGSAAFDRLFAGPRPAELHPFV

pLDDT: mean 92.98, std 7.01, range [54.81, 98.44]

Radius of gyration: 15.02 Å; chains: 1; bounding box: 39×33×36 Å

Fold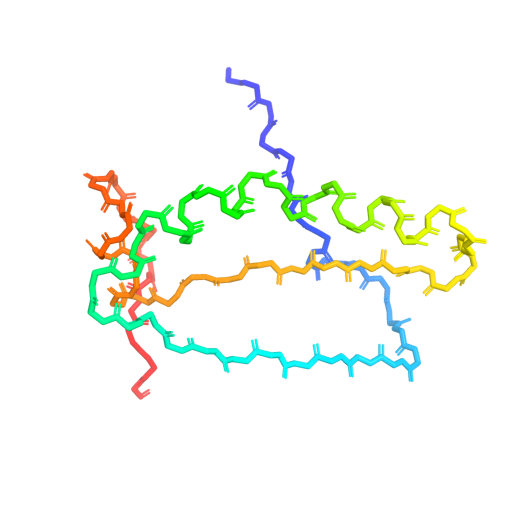seek 3Di:
DPPDDDFPPVDDDAPDDDDDDDDQPVVNLVVVVVCVVCPVVVQCVPCVVPVVRVRGDDDDAALVRCVVNDPDDDDPPRDDDD